Protein AF-A0A944IQF5-F1 (afdb_monomer)

pLDDT: mean 84.71, std 17.47, range [37.03, 97.75]

Solvent-accessible surface area (backbone atoms only — not comparable to full-atom values): 4292 Å² total; per-residue (Å²): 133,83,78,75,59,68,44,81,41,44,51,72,56,47,64,77,42,41,70,59,54,51,46,41,16,64,76,69,67,29,34,37,37,29,20,58,94,88,36,82,76,51,72,48,64,28,69,70,56,52,54,52,50,31,59,73,70,71,51,78,83,78,89,77,87,88,79,91,134

Radius of gyration: 14.19 Å; Cα contacts (8 Å, |Δi|>4): 73; chains: 1; bounding box: 35×33×29 Å

Mean predicted aligned error: 8.23 Å

Nearest PDB structures (foldseek):
  3g5o-assembly1_D  TM=8.054E-01  e=1.745E-03  Mycobacterium tuberculosis H37Rv
  7bwf-assembly1_D  TM=8.394E-01  e=4.049E-03  Staphylococcus aureus
  6l8f-assembly1_A  TM=9.176E-01  e=8.759E-03  Staphylococcus aureus subsp. aureus NCTC 8325
  6l8e-assembly1_B  TM=8.642E-01  e=1.081E-02  Staphylococcus aureus subsp. aureus NCTC 8325
  2a6q-assembly3_D  TM=7.950E-01  e=1.431E-02  Escherichia coli

Structure (mmCIF, N/CA/C/O backbone):
data_AF-A0A944IQF5-F1
#
_entry.id   AF-A0A944IQF5-F1
#
loop_
_atom_site.group_PDB
_atom_site.id
_atom_site.type_symbol
_atom_site.label_atom_id
_atom_site.label_alt_id
_atom_site.label_comp_id
_atom_site.label_asym_id
_atom_site.label_entity_id
_atom_site.label_seq_id
_atom_site.pdbx_PDB_ins_code
_atom_site.Cartn_x
_atom_site.Cartn_y
_atom_site.Cartn_z
_atom_site.occupancy
_atom_site.B_iso_or_equiv
_atom_site.auth_seq_id
_atom_site.auth_comp_id
_atom_site.auth_asym_id
_atom_site.auth_atom_id
_atom_site.pdbx_PDB_model_num
ATOM 1 N N . MET A 1 1 ? -21.256 -2.157 -4.795 1.00 37.03 1 MET A N 1
ATOM 2 C CA . MET A 1 1 ? -20.214 -3.193 -4.662 1.00 37.03 1 MET A CA 1
ATOM 3 C C . MET A 1 1 ? -18.878 -2.510 -4.881 1.00 37.03 1 MET A C 1
ATOM 5 O O . MET A 1 1 ? -18.552 -2.203 -6.0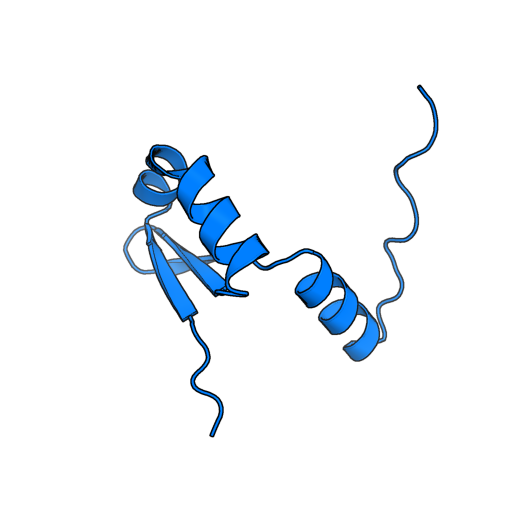19 1.00 37.03 1 MET A O 1
ATOM 9 N N . SER A 1 2 ? -18.180 -2.136 -3.810 1.00 44.38 2 SER A N 1
ATOM 10 C CA . SER A 1 2 ? -16.881 -1.470 -3.932 1.00 44.38 2 SER A CA 1
ATOM 11 C C . SER A 1 2 ? -15.865 -2.512 -4.382 1.00 44.38 2 SER A C 1
ATOM 13 O O . SER A 1 2 ? -15.554 -3.418 -3.617 1.00 44.38 2 SER A O 1
ATOM 15 N N . GLN A 1 3 ? -15.402 -2.435 -5.632 1.00 48.22 3 GLN A N 1
ATOM 16 C CA . GLN A 1 3 ? -14.214 -3.181 -6.034 1.00 48.22 3 GLN A CA 1
ATOM 17 C C . GLN A 1 3 ? -13.063 -2.674 -5.169 1.00 48.22 3 GLN A C 1
ATOM 19 O O . GLN A 1 3 ? -12.645 -1.524 -5.298 1.00 48.22 3 GLN A O 1
ATOM 24 N N . SER A 1 4 ? -12.589 -3.506 -4.248 1.00 57.31 4 SER A N 1
ATOM 25 C CA . SER A 1 4 ? -11.334 -3.265 -3.553 1.00 57.31 4 SER A CA 1
ATOM 26 C C . SER A 1 4 ? -10.247 -3.151 -4.621 1.00 57.31 4 SER A C 1
ATOM 28 O O . SER A 1 4 ? -10.012 -4.109 -5.354 1.00 57.31 4 SER A O 1
ATOM 30 N N . GLN A 1 5 ? -9.627 -1.976 -4.759 1.00 76.12 5 GLN A N 1
ATOM 31 C CA . GLN A 1 5 ? -8.466 -1.769 -5.632 1.00 76.12 5 GLN A CA 1
ATOM 32 C C . GLN A 1 5 ? -7.239 -2.439 -4.999 1.00 76.12 5 GLN A C 1
ATOM 34 O O . GLN A 1 5 ? -6.305 -1.780 -4.541 1.00 76.12 5 GLN A O 1
ATOM 39 N N . GLU A 1 6 ? -7.294 -3.761 -4.891 1.00 85.75 6 GLU A N 1
ATOM 40 C CA . GLU A 1 6 ? -6.206 -4.590 -4.406 1.00 85.75 6 GLU A CA 1
ATOM 41 C C . GLU A 1 6 ? -5.336 -4.998 -5.593 1.00 85.75 6 GLU A C 1
ATOM 43 O O . GLU A 1 6 ? -5.827 -5.520 -6.595 1.00 85.75 6 GLU A O 1
ATOM 48 N N . VAL A 1 7 ? -4.034 -4.753 -5.487 1.00 92.12 7 VAL A N 1
ATOM 49 C CA . VAL A 1 7 ? -3.055 -5.179 -6.487 1.00 92.12 7 VAL A CA 1
ATOM 50 C C . VAL A 1 7 ? -1.996 -6.024 -5.813 1.00 92.12 7 VAL A C 1
ATOM 52 O O . VAL A 1 7 ? -1.448 -5.644 -4.782 1.00 92.12 7 VAL A O 1
ATOM 55 N N . GLN A 1 8 ? -1.688 -7.168 -6.414 1.00 94.81 8 GLN A N 1
ATOM 56 C CA . GLN A 1 8 ? -0.636 -8.051 -5.932 1.00 94.81 8 GLN A CA 1
ATOM 57 C C . GLN A 1 8 ? 0.683 -7.735 -6.632 1.00 94.81 8 GLN A C 1
ATOM 59 O O . GLN A 1 8 ? 0.717 -7.514 -7.843 1.00 94.81 8 GLN A O 1
ATOM 64 N N . MET A 1 9 ? 1.770 -7.717 -5.868 1.00 95.56 9 MET A N 1
ATOM 65 C CA . MET A 1 9 ? 3.100 -7.374 -6.359 1.00 95.56 9 MET A CA 1
ATOM 66 C C . MET A 1 9 ? 4.168 -8.178 -5.624 1.00 95.56 9 MET A C 1
ATOM 68 O O . MET A 1 9 ? 4.161 -8.276 -4.398 1.00 95.56 9 MET A O 1
ATOM 72 N N . GLY A 1 10 ? 5.130 -8.728 -6.362 1.00 97.69 10 GLY A N 1
ATOM 73 C CA . GLY A 1 10 ? 6.257 -9.427 -5.753 1.00 97.69 10 GLY A CA 1
ATOM 74 C C . GLY A 1 10 ? 7.125 -8.478 -4.920 1.00 97.69 10 GLY A C 1
ATOM 75 O O . GLY A 1 10 ? 7.416 -7.366 -5.350 1.00 97.69 10 GLY A O 1
ATOM 76 N N . VAL A 1 11 ? 7.620 -8.921 -3.760 1.00 96.75 11 VAL A N 1
ATOM 77 C CA . VAL A 1 11 ? 8.476 -8.096 -2.873 1.00 96.75 11 VAL A CA 1
ATOM 78 C C . VAL A 1 11 ? 9.692 -7.508 -3.609 1.00 96.75 11 VAL A C 1
ATOM 80 O O . VAL A 1 11 ? 10.085 -6.372 -3.349 1.00 96.75 11 VAL A O 1
ATOM 83 N N . SER A 1 12 ? 10.292 -8.260 -4.537 1.00 96.50 12 SER A N 1
ATOM 84 C CA . SER A 1 12 ? 11.429 -7.776 -5.333 1.00 96.50 12 SER A CA 1
ATOM 85 C C . SER A 1 12 ? 11.054 -6.617 -6.258 1.00 96.50 12 SER A C 1
ATOM 87 O O . SER A 1 12 ? 11.840 -5.682 -6.389 1.00 96.50 12 SER A O 1
A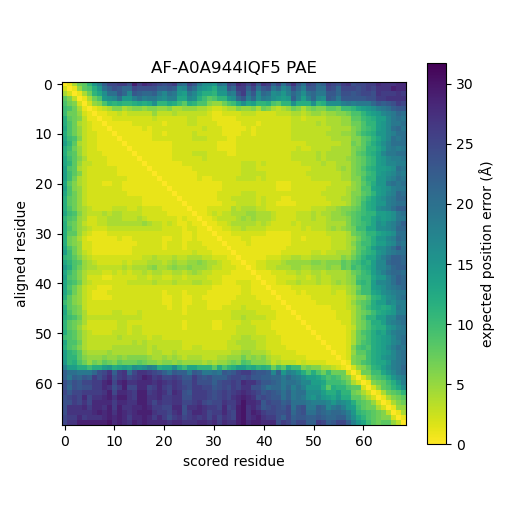TOM 89 N N . ASP A 1 13 ? 9.868 -6.681 -6.863 1.00 96.19 13 ASP A N 1
ATOM 90 C CA . ASP A 1 13 ? 9.340 -5.659 -7.768 1.00 96.19 13 ASP A CA 1
ATOM 91 C C . ASP A 1 13 ? 8.923 -4.405 -6.988 1.00 96.19 13 ASP A C 1
ATOM 93 O O . ASP A 1 13 ? 9.349 -3.294 -7.301 1.00 96.19 13 ASP A O 1
ATOM 97 N N . ALA A 1 14 ? 8.230 -4.594 -5.861 1.00 96.06 14 ALA A N 1
ATOM 98 C CA . ALA A 1 14 ? 7.873 -3.508 -4.953 1.00 96.06 14 ALA A CA 1
ATOM 99 C C . ALA A 1 14 ? 9.095 -2.734 -4.451 1.00 96.06 14 ALA A C 1
ATOM 101 O O . ALA A 1 14 ? 9.064 -1.510 -4.361 1.00 96.06 14 ALA A O 1
ATOM 102 N N . ARG A 1 15 ? 10.196 -3.432 -4.151 1.00 95.75 15 ARG A N 1
ATOM 103 C CA . ARG A 1 15 ? 11.452 -2.794 -3.740 1.00 95.75 15 ARG A CA 1
ATOM 104 C C . ARG A 1 15 ? 12.099 -2.002 -4.876 1.00 95.75 15 ARG A C 1
ATOM 106 O O . ARG A 1 15 ? 12.653 -0.940 -4.614 1.00 95.75 15 ARG A O 1
ATOM 113 N N . ALA A 1 16 ? 12.061 -2.518 -6.104 1.00 97.75 16 ALA A N 1
ATOM 114 C CA . ALA A 1 16 ? 12.617 -1.826 -7.266 1.00 97.75 16 ALA A CA 1
ATOM 115 C C . ALA A 1 16 ? 11.826 -0.551 -7.610 1.00 97.75 16 ALA A C 1
ATOM 117 O O . ALA A 1 16 ? 12.418 0.434 -8.038 1.00 97.75 16 ALA A O 1
ATOM 118 N N . ASN A 1 17 ? 10.514 -0.556 -7.354 1.00 97.00 17 ASN A N 1
ATOM 119 C CA . ASN A 1 17 ? 9.579 0.498 -7.752 1.00 97.00 17 ASN A CA 1
ATOM 120 C C . ASN A 1 17 ? 8.930 1.221 -6.553 1.00 97.00 17 ASN A C 1
ATOM 122 O O . ASN A 1 17 ? 7.814 1.734 -6.650 1.00 97.00 17 ASN A O 1
ATOM 126 N N . LEU A 1 18 ? 9.614 1.273 -5.403 1.00 96.50 18 LEU A N 1
ATOM 127 C CA . LEU A 1 18 ? 8.998 1.647 -4.122 1.00 96.50 18 LEU A CA 1
ATOM 128 C C . LEU A 1 18 ? 8.338 3.036 -4.132 1.00 96.50 18 LEU A C 1
ATOM 130 O O . LEU A 1 18 ? 7.253 3.199 -3.577 1.00 96.50 18 LEU A O 1
ATOM 134 N N . THR A 1 19 ? 8.944 4.025 -4.792 1.00 97.25 19 THR A N 1
ATOM 135 C CA . THR A 1 19 ? 8.381 5.381 -4.906 1.00 97.25 19 THR A CA 1
ATOM 136 C C . THR A 1 19 ? 7.011 5.381 -5.585 1.00 97.25 19 THR A C 1
ATOM 138 O O . THR A 1 19 ? 6.078 6.020 -5.100 1.00 97.25 19 THR A O 1
ATOM 141 N N . GLU A 1 20 ? 6.865 4.638 -6.683 1.00 95.31 20 GLU A N 1
ATOM 142 C CA . GLU A 1 20 ? 5.599 4.530 -7.411 1.00 95.31 20 GLU A CA 1
ATOM 143 C C . GLU A 1 20 ? 4.553 3.770 -6.587 1.00 95.31 20 GLU A C 1
ATOM 145 O O . GLU A 1 20 ? 3.390 4.172 -6.525 1.00 95.31 20 GLU A O 1
ATOM 150 N N . VAL A 1 21 ? 4.973 2.704 -5.901 1.00 95.69 21 VAL A N 1
ATOM 151 C CA . VAL A 1 21 ? 4.106 1.926 -5.008 1.00 95.69 21 VAL A CA 1
ATOM 152 C C . VAL A 1 21 ? 3.546 2.810 -3.890 1.00 95.69 21 VAL A C 1
ATOM 154 O O . VAL A 1 21 ? 2.337 2.815 -3.662 1.00 95.69 21 VAL A O 1
ATOM 157 N N . ILE A 1 22 ? 4.391 3.620 -3.243 1.00 95.56 22 ILE A N 1
ATOM 158 C CA . ILE A 1 22 ? 3.959 4.580 -2.217 1.00 95.56 22 ILE A CA 1
ATOM 159 C C . ILE A 1 22 ? 2.985 5.605 -2.810 1.00 95.56 22 ILE A C 1
ATOM 161 O O . ILE A 1 22 ? 1.963 5.898 -2.188 1.00 95.56 22 ILE A O 1
ATOM 165 N N . ALA A 1 23 ? 3.263 6.134 -4.005 1.00 94.56 23 ALA A N 1
ATOM 166 C CA . ALA A 1 23 ? 2.385 7.098 -4.663 1.00 94.56 23 ALA A CA 1
ATOM 167 C C . ALA A 1 23 ? 0.991 6.509 -4.941 1.00 94.56 23 ALA A C 1
ATOM 169 O O . ALA A 1 23 ? -0.008 7.147 -4.615 1.00 94.56 23 ALA A O 1
ATOM 170 N N . LYS A 1 24 ? 0.904 5.276 -5.457 1.00 92.62 24 LYS A N 1
ATOM 171 C CA . LYS A 1 24 ? -0.379 4.582 -5.690 1.00 92.62 24 LYS A CA 1
ATOM 172 C C . LYS A 1 24 ? -1.167 4.398 -4.396 1.00 92.62 24 LYS A C 1
ATOM 174 O O . LYS A 1 24 ? -2.355 4.706 -4.344 1.00 92.62 24 LYS A O 1
ATOM 179 N N . VAL A 1 25 ? -0.498 3.962 -3.332 1.00 95.00 25 VAL A N 1
ATOM 180 C CA . VAL A 1 25 ? -1.140 3.756 -2.028 1.00 95.00 25 VAL A CA 1
ATOM 181 C C . VAL A 1 25 ? -1.630 5.075 -1.424 1.00 95.00 25 VAL A C 1
ATOM 183 O O . VAL A 1 25 ? -2.762 5.158 -0.951 1.00 95.00 25 VAL A O 1
ATOM 186 N N . ARG A 1 26 ? -0.806 6.131 -1.445 1.00 92.50 26 ARG A N 1
ATOM 187 C CA . ARG A 1 26 ? -1.147 7.413 -0.808 1.00 92.50 26 ARG A CA 1
ATOM 188 C C . ARG A 1 26 ? -2.121 8.265 -1.610 1.00 92.50 26 ARG A C 1
ATOM 190 O O . ARG A 1 26 ? -2.971 8.903 -1.004 1.00 92.50 26 ARG A O 1
ATOM 197 N N . LEU A 1 27 ? -1.970 8.317 -2.931 1.00 90.06 27 LEU A N 1
ATOM 198 C CA . LEU A 1 27 ? -2.735 9.232 -3.783 1.00 90.06 27 LEU A CA 1
ATOM 199 C C . LEU A 1 27 ? -4.010 8.594 -4.329 1.00 90.06 27 LEU A C 1
ATOM 201 O O . LEU A 1 27 ? -4.997 9.296 -4.521 1.00 90.06 27 LEU A O 1
ATOM 205 N N . LEU A 1 28 ? -3.996 7.282 -4.580 1.00 89.81 28 LEU A N 1
ATOM 206 C CA . LEU A 1 28 ? -5.137 6.570 -5.167 1.00 89.81 28 LEU A CA 1
ATOM 207 C C . LEU A 1 28 ? -5.898 5.724 -4.139 1.00 89.81 28 LEU A C 1
ATOM 209 O O . LEU A 1 28 ? -6.961 5.199 -4.450 1.00 89.81 28 LEU A O 1
ATOM 213 N N . GLY A 1 29 ? -5.371 5.578 -2.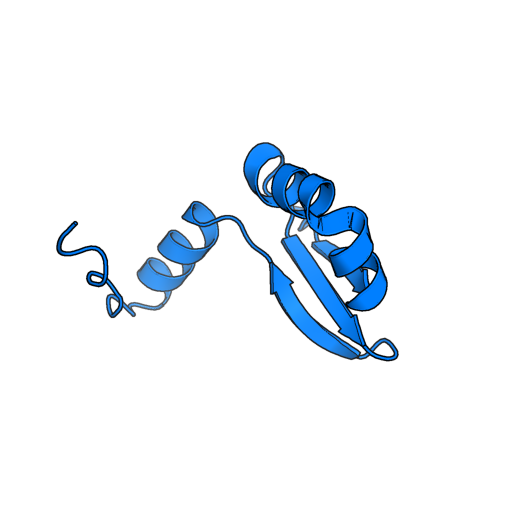918 1.00 88.06 29 GLY A N 1
ATOM 214 C CA . GLY A 1 29 ? -5.969 4.718 -1.894 1.00 88.06 29 GLY A CA 1
ATOM 215 C C . GLY A 1 29 ? -5.885 3.225 -2.228 1.00 88.06 29 GLY A C 1
ATOM 216 O O . GLY A 1 29 ? -6.620 2.424 -1.650 1.00 88.06 29 GLY A O 1
ATOM 217 N N . GLN A 1 30 ? -5.008 2.852 -3.161 1.00 93.62 30 GLN A N 1
ATOM 218 C CA . GLN A 1 30 ? -4.829 1.475 -3.600 1.00 93.62 30 GLN A CA 1
ATOM 219 C C . GLN A 1 30 ? -4.201 0.633 -2.481 1.00 93.62 30 GLN A C 1
ATOM 221 O O . GLN A 1 30 ? -3.302 1.101 -1.783 1.00 93.62 30 GLN A O 1
ATOM 226 N N . GLN A 1 31 ? -4.636 -0.617 -2.325 1.00 94.88 31 GLN A N 1
ATOM 227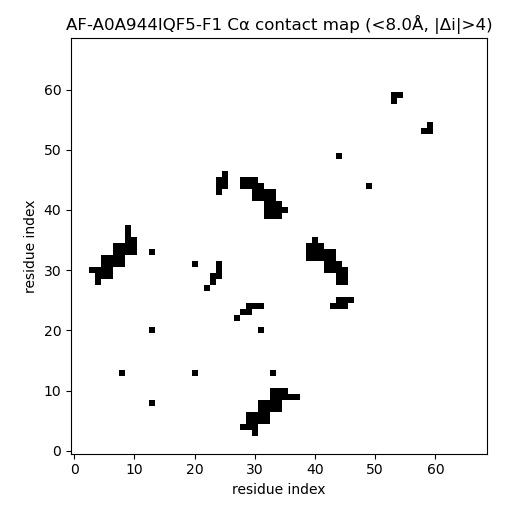 C CA . GLN A 1 31 ? -4.013 -1.565 -1.397 1.00 94.88 31 GLN A CA 1
ATOM 228 C C . GLN A 1 31 ? -3.069 -2.472 -2.179 1.00 94.88 31 GLN A C 1
ATOM 230 O O . GLN A 1 31 ? -3.453 -3.036 -3.206 1.00 94.88 31 GLN A O 1
ATOM 235 N N . VAL A 1 32 ? -1.824 -2.600 -1.722 1.00 96.31 32 VAL A N 1
ATOM 236 C CA . VAL A 1 32 ? -0.816 -3.408 -2.422 1.00 96.31 32 VAL A CA 1
ATOM 237 C C . VAL A 1 32 ? -0.436 -4.608 -1.571 1.00 96.31 32 VAL A C 1
ATOM 239 O O . VAL A 1 32 ? 0.194 -4.458 -0.526 1.00 96.31 32 VAL A O 1
ATOM 242 N N . VAL A 1 33 ? -0.791 -5.805 -2.029 1.00 96.81 33 VAL A N 1
ATOM 243 C CA . VAL A 1 33 ? -0.419 -7.065 -1.381 1.00 96.81 33 VAL A CA 1
ATOM 244 C C . VAL A 1 33 ? 0.962 -7.475 -1.868 1.00 96.81 33 VAL A C 1
ATOM 246 O O . VAL A 1 33 ? 1.168 -7.773 -3.045 1.00 96.81 33 VAL A O 1
ATOM 249 N N . LEU A 1 34 ? 1.915 -7.513 -0.946 1.00 97.19 34 LEU A N 1
ATOM 250 C CA . LEU A 1 34 ? 3.272 -7.955 -1.212 1.00 97.19 34 LEU A CA 1
ATOM 251 C C . LEU A 1 34 ? 3.341 -9.477 -1.155 1.00 97.19 34 LEU A C 1
ATOM 253 O O . LEU A 1 34 ? 3.010 -10.084 -0.132 1.00 97.19 34 LEU A O 1
ATOM 257 N N . THR A 1 35 ? 3.811 -10.093 -2.237 1.00 97.75 35 THR A N 1
ATOM 258 C CA . THR A 1 35 ? 3.906 -11.547 -2.370 1.00 97.75 35 THR A CA 1
ATOM 259 C C . THR A 1 35 ? 5.348 -12.034 -2.504 1.00 97.75 35 THR A C 1
ATOM 261 O O . THR A 1 35 ? 6.248 -11.341 -2.991 1.00 97.75 35 THR A O 1
ATOM 264 N N . ARG A 1 36 ? 5.596 -13.272 -2.076 1.00 96.00 36 ARG A N 1
ATOM 265 C CA . ARG A 1 36 ? 6.838 -14.006 -2.348 1.00 96.00 36 ARG A CA 1
ATOM 266 C C . ARG A 1 36 ? 6.474 -15.417 -2.783 1.00 96.00 36 ARG A C 1
ATOM 268 O O . ARG A 1 36 ? 5.831 -16.131 -2.021 1.00 96.00 36 ARG A O 1
ATOM 275 N N . ARG A 1 37 ? 6.928 -15.830 -3.975 1.00 92.69 37 ARG A N 1
ATOM 276 C CA . ARG A 1 37 ? 6.528 -17.115 -4.592 1.00 92.69 37 ARG A CA 1
ATOM 277 C C . ARG A 1 37 ? 4.999 -17.277 -4.565 1.00 92.69 37 ARG A C 1
ATOM 279 O O . ARG A 1 37 ? 4.497 -18.263 -4.033 1.00 92.69 37 ARG A O 1
ATOM 286 N N . ASP A 1 38 ? 4.301 -16.222 -4.988 1.00 88.81 38 ASP A N 1
ATOM 287 C CA . ASP A 1 38 ? 2.833 -16.122 -5.053 1.00 88.81 38 ASP A CA 1
ATOM 288 C C . ASP A 1 38 ? 2.089 -16.237 -3.713 1.00 88.81 38 ASP A C 1
ATOM 290 O O . ASP A 1 38 ? 0.863 -16.232 -3.667 1.00 88.81 38 ASP A O 1
ATOM 294 N N . LYS A 1 39 ? 2.813 -16.283 -2.589 1.00 95.75 39 LYS A N 1
ATOM 295 C CA . LYS A 1 39 ? 2.217 -16.266 -1.252 1.00 95.75 39 LYS A CA 1
ATOM 296 C C . LYS A 1 39 ? 2.163 -14.838 -0.712 1.00 95.75 39 LYS A C 1
ATOM 298 O O . LYS A 1 39 ? 3.216 -14.191 -0.698 1.00 95.75 39 LYS A O 1
ATOM 303 N N . PRO A 1 40 ? 1.007 -14.355 -0.220 1.00 96.56 40 PRO A N 1
ATOM 304 C CA . PRO A 1 40 ? 0.912 -13.083 0.494 1.00 96.56 40 PRO A CA 1
ATOM 305 C C . PRO A 1 40 ? 1.846 -13.049 1.708 1.00 96.56 40 PRO A C 1
ATOM 307 O O . PRO A 1 40 ? 2.021 -14.059 2.393 1.00 96.56 40 PRO A O 1
ATOM 310 N N . GLN A 1 41 ? 2.483 -11.907 1.952 1.00 96.38 41 GLN A N 1
ATOM 311 C CA . GLN A 1 41 ? 3.417 -11.698 3.067 1.00 96.38 41 GLN A CA 1
ATOM 312 C C . GLN A 1 41 ? 3.067 -10.454 3.885 1.00 96.38 41 GLN A C 1
ATOM 314 O O . GLN A 1 41 ? 3.191 -10.474 5.104 1.00 96.38 41 GLN A O 1
ATOM 319 N N . ALA A 1 42 ? 2.651 -9.376 3.219 1.00 96.31 42 ALA A N 1
ATOM 320 C CA . ALA A 1 42 ? 2.279 -8.112 3.846 1.00 96.31 42 ALA A CA 1
ATOM 321 C C . ALA A 1 42 ? 1.321 -7.332 2.937 1.00 96.31 42 ALA A C 1
ATOM 323 O O . ALA A 1 42 ? 1.209 -7.638 1.749 1.00 96.31 42 ALA A O 1
ATOM 324 N N . VAL A 1 43 ? 0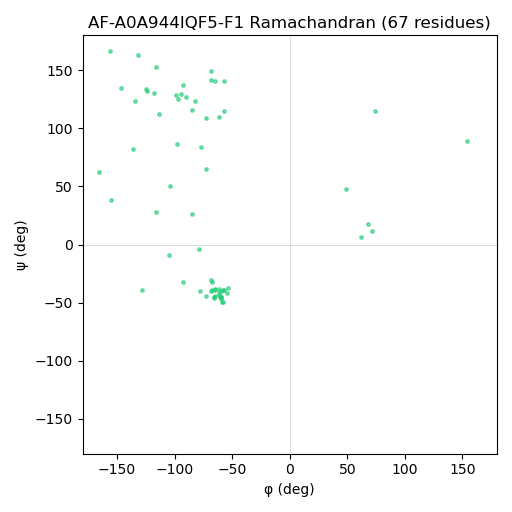.674 -6.302 3.479 1.00 95.69 43 VAL A N 1
ATOM 325 C CA . VAL A 1 43 ? -0.129 -5.346 2.706 1.00 95.69 43 VAL A CA 1
ATO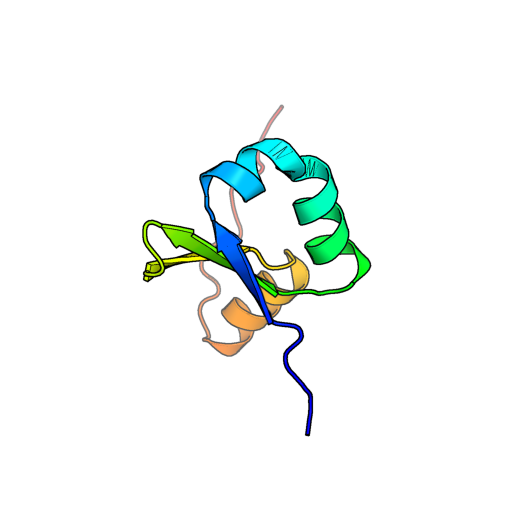M 326 C C . VAL A 1 43 ? 0.372 -3.940 2.996 1.00 95.69 43 VAL A C 1
ATOM 328 O O . VAL A 1 43 ? 0.586 -3.581 4.153 1.00 95.69 43 VAL A O 1
ATOM 331 N N . LEU A 1 44 ? 0.555 -3.148 1.944 1.00 95.69 44 LEU A N 1
ATOM 332 C CA . LEU A 1 44 ? 0.805 -1.720 2.045 1.00 95.69 44 LEU A CA 1
ATOM 333 C C . LEU A 1 44 ? -0.513 -0.965 1.850 1.00 95.69 44 LEU A C 1
ATOM 335 O O . LEU A 1 44 ? -1.203 -1.148 0.845 1.00 95.69 44 LEU A O 1
ATOM 339 N N . VAL A 1 45 ? -0.844 -0.119 2.821 1.00 95.44 45 VAL A N 1
ATOM 340 C CA . VAL A 1 45 ? -2.061 0.701 2.865 1.00 95.44 45 VAL A CA 1
ATOM 341 C C . VAL A 1 45 ? -1.703 2.145 3.200 1.00 95.44 45 VAL A C 1
ATOM 343 O O . VAL A 1 45 ? -0.600 2.427 3.675 1.00 95.44 45 VAL A O 1
ATOM 346 N N . SER A 1 46 ? -2.619 3.080 2.945 1.00 94.56 46 SER A N 1
ATOM 347 C CA . SER A 1 46 ? -2.405 4.465 3.361 1.00 94.56 46 SER A CA 1
ATOM 348 C C . SER A 1 46 ? -2.454 4.572 4.893 1.00 94.56 46 SER A C 1
ATOM 350 O O . SER A 1 46 ? -3.204 3.824 5.528 1.00 94.56 46 SER A O 1
ATOM 352 N N . PRO A 1 47 ? -1.713 5.516 5.506 1.00 93.50 47 PRO A N 1
ATOM 353 C CA . PRO A 1 47 ? -1.791 5.740 6.950 1.00 93.50 47 PRO A CA 1
ATOM 354 C C . PRO A 1 47 ? -3.227 5.989 7.424 1.00 93.50 47 PRO A C 1
ATOM 356 O O . PRO A 1 47 ? -3.670 5.406 8.398 1.00 93.50 47 PRO A O 1
ATOM 359 N N . GLU A 1 48 ? -4.006 6.769 6.673 1.00 92.56 48 GLU A N 1
ATOM 360 C CA . GLU A 1 48 ? -5.413 7.037 6.993 1.00 92.56 48 GLU A CA 1
ATOM 361 C C . GLU A 1 48 ? -6.279 5.773 7.008 1.00 92.56 48 GLU A C 1
ATOM 363 O O . GLU A 1 48 ? -7.188 5.655 7.827 1.00 92.56 48 GLU A O 1
ATOM 368 N N . PHE A 1 49 ? -6.031 4.830 6.091 1.00 92.88 49 PHE A N 1
ATOM 36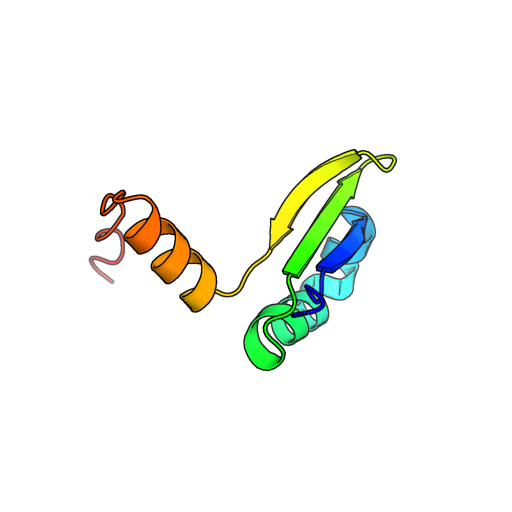9 C CA . PHE A 1 49 ? -6.719 3.543 6.111 1.00 92.88 49 PHE A CA 1
ATOM 370 C C . PHE A 1 49 ? -6.323 2.740 7.350 1.00 92.88 49 PHE A C 1
ATOM 372 O O . PHE A 1 49 ? -7.202 2.201 8.017 1.00 92.88 49 PHE A O 1
ATOM 379 N N . TYR A 1 50 ? -5.026 2.692 7.661 1.00 93.00 50 TYR A N 1
ATOM 380 C CA . TYR A 1 50 ? -4.510 1.994 8.834 1.00 93.00 50 TYR A CA 1
ATOM 381 C C . TYR A 1 50 ? -5.126 2.529 10.134 1.00 93.00 50 TYR A C 1
ATOM 383 O O . TYR A 1 50 ? -5.688 1.750 10.898 1.00 93.00 50 TYR A O 1
ATOM 391 N N . GLU A 1 51 ? -5.134 3.849 10.335 1.00 93.44 51 GLU A N 1
ATOM 392 C CA . GLU A 1 51 ? -5.726 4.477 11.526 1.00 93.44 51 GLU A CA 1
ATOM 393 C C . GLU A 1 51 ? -7.231 4.200 11.645 1.00 93.44 51 GLU A C 1
ATOM 395 O O . GLU A 1 51 ? -7.732 3.875 12.722 1.00 93.44 51 GLU A O 1
ATOM 400 N N . ARG A 1 52 ? -7.979 4.266 10.531 1.00 91.56 52 ARG A N 1
ATOM 401 C CA . ARG A 1 52 ? -9.410 3.910 10.538 1.00 91.56 52 ARG A CA 1
ATOM 402 C C . ARG A 1 52 ? -9.632 2.436 10.859 1.00 91.56 52 ARG A C 1
ATOM 404 O O . ARG A 1 52 ? -10.598 2.116 11.547 1.00 91.56 52 ARG A O 1
ATOM 411 N N . ALA A 1 53 ? -8.776 1.552 10.351 1.00 91.25 53 ALA A N 1
ATOM 412 C CA . ALA A 1 53 ? -8.851 0.126 10.641 1.00 91.25 53 ALA A CA 1
ATOM 413 C C . ALA A 1 53 ? -8.573 -0.147 12.125 1.00 91.25 53 ALA A C 1
ATOM 415 O O . ALA A 1 53 ? -9.345 -0.867 12.751 1.00 91.25 53 ALA A O 1
ATOM 416 N N . LEU A 1 54 ? -7.550 0.487 12.707 1.00 91.44 54 LEU A N 1
ATOM 417 C CA . LEU A 1 54 ? -7.263 0.411 14.142 1.00 91.44 54 LEU A CA 1
ATOM 418 C C . LEU A 1 54 ? -8.441 0.899 14.993 1.00 91.44 54 LEU A C 1
ATOM 420 O O . LEU A 1 54 ? -8.910 0.180 15.876 1.00 91.44 54 LEU A O 1
ATOM 424 N N . ALA A 1 55 ? -8.981 2.079 14.675 1.00 90.19 55 ALA A N 1
ATOM 425 C CA . ALA A 1 55 ? -10.133 2.633 15.381 1.00 90.19 55 ALA A CA 1
ATOM 426 C C . ALA A 1 55 ? -11.363 1.711 15.297 1.00 90.19 55 ALA A C 1
ATOM 428 O O . ALA A 1 55 ? -12.064 1.522 16.290 1.00 90.19 55 ALA A O 1
ATOM 429 N N . ALA A 1 56 ? -11.610 1.102 14.133 1.00 91.00 56 ALA A N 1
ATOM 430 C CA . ALA A 1 56 ? -12.710 0.159 13.937 1.00 91.00 56 ALA A CA 1
ATOM 431 C C . ALA A 1 56 ? -12.518 -1.160 14.705 1.00 91.00 56 ALA A C 1
ATOM 433 O O . ALA A 1 56 ? -13.501 -1.769 15.122 1.00 91.00 56 ALA A O 1
ATOM 434 N N . LEU A 1 57 ? -11.271 -1.592 14.905 1.00 90.12 57 LEU A N 1
ATOM 435 C CA . LEU A 1 57 ? -10.931 -2.780 15.692 1.00 90.12 57 LEU A CA 1
ATOM 436 C C . LEU A 1 57 ? -10.961 -2.523 17.208 1.00 90.12 57 LEU A C 1
ATOM 438 O O . LEU A 1 57 ? -10.794 -3.461 17.984 1.00 90.12 57 LEU A O 1
ATOM 442 N N . GLY A 1 58 ? -11.199 -1.278 17.639 1.00 81.06 58 GLY A N 1
ATOM 443 C CA . GLY A 1 58 ? -11.150 -0.884 19.048 1.00 81.06 58 GLY A CA 1
ATOM 444 C C . GLY A 1 58 ? -9.731 -0.858 19.619 1.00 81.06 58 GLY A C 1
ATOM 445 O O . GLY A 1 58 ? -9.564 -0.755 20.832 1.00 81.06 58 GLY A O 1
ATOM 446 N N . ASP A 1 59 ? -8.718 -0.948 18.755 1.00 63.44 59 ASP A N 1
ATOM 447 C CA . ASP A 1 59 ? -7.317 -1.023 19.142 1.00 63.44 59 ASP A CA 1
ATOM 448 C C . ASP A 1 59 ? -6.692 0.375 19.041 1.00 63.44 59 ASP A C 1
ATOM 450 O O . ASP A 1 59 ? -6.156 0.789 18.015 1.00 63.44 59 ASP A O 1
ATOM 454 N N . THR A 1 60 ? -6.821 1.164 20.109 1.00 57.31 60 THR A N 1
ATOM 455 C CA . THR A 1 60 ? -6.261 2.527 20.210 1.00 57.31 60 THR A CA 1
ATOM 456 C C . THR A 1 60 ? -4.796 2.536 20.662 1.00 57.31 60 THR A C 1
ATOM 458 O O . THR A 1 60 ? -4.345 3.491 21.297 1.00 57.31 60 THR A O 1
ATOM 461 N N . ALA A 1 61 ? -4.036 1.471 20.411 1.00 55.47 61 ALA A N 1
ATOM 462 C CA . ALA A 1 61 ? -2.743 1.255 21.050 1.00 55.47 61 ALA A CA 1
ATOM 463 C C . ALA A 1 61 ? -1.534 1.554 20.150 1.00 55.47 61 ALA A C 1
ATOM 465 O O . ALA A 1 61 ? -0.642 0.732 20.100 1.00 55.47 61 ALA A O 1
ATOM 466 N N . HIS A 1 62 ? -1.446 2.717 19.487 1.00 55.62 62 HIS A N 1
ATOM 467 C CA . HIS A 1 62 ? -0.152 3.275 19.023 1.00 55.62 62 HIS A CA 1
ATOM 468 C C . HIS A 1 62 ? -0.167 4.811 18.855 1.00 55.62 62 HIS A C 1
ATOM 470 O O . HIS A 1 62 ? 0.480 5.372 17.973 1.00 55.62 62 HIS A O 1
ATOM 476 N N . ALA A 1 63 ? -0.840 5.537 19.752 1.00 52.16 63 ALA A N 1
ATOM 477 C CA . ALA A 1 63 ? -0.561 6.961 19.942 1.00 52.16 63 ALA A CA 1
ATOM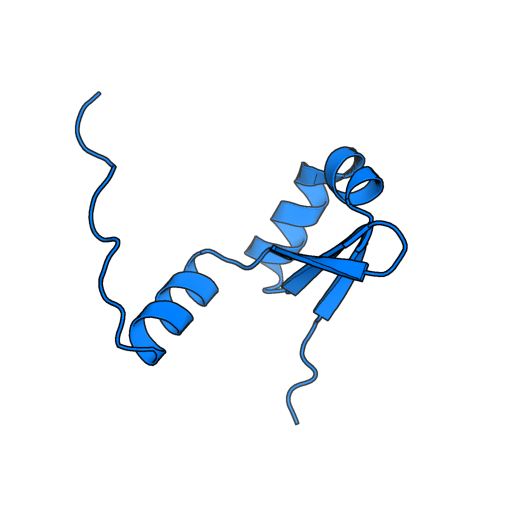 478 C C . ALA A 1 63 ? 0.729 7.122 20.768 1.00 52.16 63 ALA A C 1
ATOM 480 O O . ALA A 1 63 ? 0.680 7.255 21.987 1.00 52.16 63 ALA A O 1
ATOM 481 N N . GLY A 1 64 ? 1.897 7.076 20.124 1.00 56.25 64 GLY A N 1
ATOM 482 C CA . GLY A 1 64 ? 3.141 7.462 20.795 1.00 56.25 64 GLY A CA 1
ATOM 483 C C . GLY A 1 64 ? 4.399 6.812 20.249 1.00 56.25 64 GLY A C 1
ATOM 484 O O . GLY A 1 64 ? 4.834 5.797 20.773 1.00 56.25 64 GLY A O 1
ATOM 485 N N . GLN A 1 65 ? 5.010 7.452 19.249 1.00 55.91 65 GLN A N 1
ATOM 486 C CA . GLN A 1 65 ? 6.469 7.524 19.086 1.00 55.91 65 GLN A CA 1
ATOM 487 C C . GLN A 1 65 ? 6.832 8.606 18.054 1.00 55.91 65 GLN A C 1
ATOM 489 O O . GLN A 1 65 ? 7.413 8.345 17.009 1.00 55.91 65 GLN A O 1
ATOM 494 N N . GLN A 1 66 ? 6.483 9.857 18.359 1.00 54.59 66 GLN A N 1
ATOM 495 C CA . GLN A 1 66 ? 7.249 11.017 17.895 1.00 54.59 66 GLN A CA 1
ATOM 496 C C . GLN A 1 66 ? 7.391 11.968 19.084 1.00 54.59 66 GLN A C 1
ATOM 498 O O . GLN A 1 66 ? 6.603 12.891 19.269 1.00 54.59 66 GLN A O 1
ATOM 503 N N . GLN A 1 67 ? 8.374 11.681 19.937 1.00 58.59 67 GLN A N 1
ATOM 504 C CA . GLN A 1 67 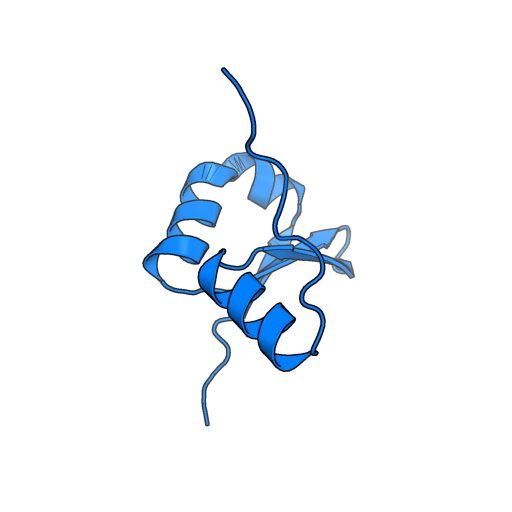? 8.899 12.633 20.903 1.00 58.59 67 GLN A CA 1
ATOM 505 C C . GLN A 1 67 ? 10.377 12.860 20.578 1.00 58.59 67 GLN A C 1
ATOM 507 O O . GLN A 1 67 ? 11.148 11.908 20.475 1.00 58.59 67 GLN A O 1
ATOM 512 N N . THR A 1 68 ? 10.726 14.145 20.498 1.00 46.53 68 THR A N 1
ATOM 513 C CA . THR A 1 68 ? 12.060 14.756 20.638 1.00 46.53 68 THR A CA 1
ATOM 514 C C . THR A 1 68 ? 13.080 14.611 19.505 1.00 46.53 68 THR A C 1
ATOM 516 O O . THR A 1 68 ? 13.623 13.541 19.245 1.00 46.53 68 THR A O 1
ATOM 519 N N . GLY A 1 69 ? 13.391 15.776 18.930 1.00 48.78 69 GLY A N 1
ATOM 520 C CA . GLY A 1 69 ? 14.522 16.107 18.073 1.00 48.78 69 GLY A CA 1
ATOM 521 C C . GLY A 1 69 ? 14.479 17.596 17.779 1.00 48.78 69 GLY A C 1
ATOM 522 O O . GLY A 1 69 ? 13.824 17.948 16.778 1.00 48.78 69 GLY A O 1
#

Foldseek 3Di:
DDDQLEAEDEPVRCVVCVVVVVCCQAVVQHKYFYDDPNHTDDIDHHPVVVVVVCVVVVNPPPPDDDDDD

Sequence (69 aa):
MSQSQEVQMGVSDARANLTEVIAKVRLLGQQVVLTRRDKPQAVLVSPEFYERALAALGDTAHAGQQQTG

Secondary structure (DSSP, 8-state):
-----EEEEEHHHHHHTHHHHHHHHHHH--EEEEEETTEEEEEE--HHHHHHHHHHTT--TT-------